Protein AF-A0A958Z300-F1 (afdb_monomer)

pLDDT: mean 86.39, std 7.77, range [51.53, 95.56]

Solvent-accessible surface area (backbone atoms only — not comparable to full-atom values): 6966 Å² total; per-residue (Å²): 138,78,72,58,68,77,41,60,45,98,85,70,47,83,68,52,72,61,77,84,62,61,70,61,58,49,34,43,72,76,62,73,42,83,88,69,92,81,89,86,79,68,58,96,51,82,84,63,81,53,69,39,76,49,96,68,63,40,91,93,75,46,47,61,43,57,46,36,50,75,78,44,76,79,78,80,91,78,54,48,72,85,47,88,53,72,91,62,33,56,78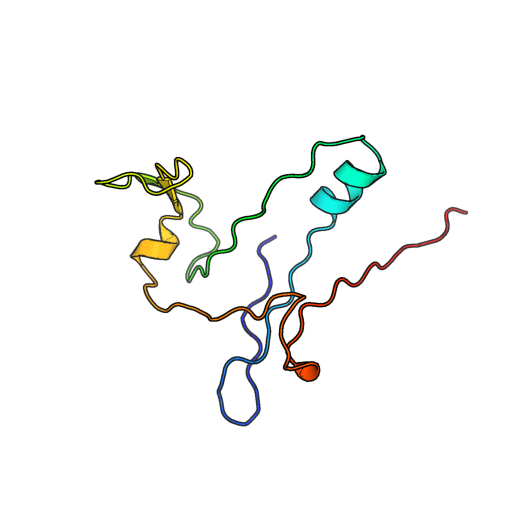,90,84,87,88,84,77,85,84,130

Structure (mmCIF, N/CA/C/O backbone):
data_AF-A0A958Z300-F1
#
_entry.id   AF-A0A958Z300-F1
#
loop_
_atom_site.group_PDB
_atom_site.id
_atom_site.type_symbol
_atom_site.label_atom_id
_atom_site.label_alt_id
_atom_site.label_comp_id
_atom_site.label_asym_id
_atom_site.label_entity_id
_atom_site.label_seq_id
_atom_site.pdbx_PDB_ins_code
_atom_site.Cartn_x
_atom_site.Cartn_y
_atom_site.Cartn_z
_atom_site.occupancy
_atom_site.B_iso_or_equiv
_atom_site.auth_seq_id
_atom_site.auth_comp_id
_atom_site.auth_asym_id
_atom_site.auth_atom_id
_atom_site.pdbx_PDB_model_num
ATOM 1 N N . ASN A 1 1 ? 1.111 -10.779 8.963 1.00 51.53 1 ASN A N 1
ATOM 2 C CA . ASN A 1 1 ? 0.191 -10.846 7.811 1.00 51.53 1 ASN A CA 1
ATOM 3 C C . ASN A 1 1 ? 0.737 -10.003 6.685 1.00 51.53 1 ASN A C 1
ATOM 5 O O . ASN A 1 1 ? 1.051 -8.846 6.920 1.00 51.53 1 ASN A O 1
ATOM 9 N N . HIS A 1 2 ? 0.916 -10.607 5.517 1.00 63.41 2 HIS A N 1
ATOM 10 C CA . HIS A 1 2 ? 1.214 -9.892 4.281 1.00 63.41 2 HIS A CA 1
ATOM 11 C C . HIS A 1 2 ? -0.086 -9.700 3.496 1.00 63.41 2 HIS A C 1
ATOM 13 O O . HIS A 1 2 ? -1.084 -10.374 3.768 1.00 63.41 2 HIS A O 1
ATOM 19 N N . PHE A 1 3 ? -0.094 -8.736 2.582 1.00 73.62 3 PHE A N 1
ATOM 20 C CA . PHE A 1 3 ? -1.240 -8.495 1.715 1.00 73.62 3 PHE A CA 1
ATOM 21 C C . PHE A 1 3 ? -1.420 -9.618 0.684 1.00 73.62 3 PHE A C 1
ATOM 23 O O . PHE A 1 3 ? -0.514 -10.422 0.470 1.00 73.62 3 PHE A O 1
ATOM 30 N N . GLY A 1 4 ? -2.610 -9.695 0.082 1.00 79.88 4 GLY A N 1
ATOM 31 C CA . GLY A 1 4 ? -2.937 -10.726 -0.902 1.00 79.88 4 GLY A CA 1
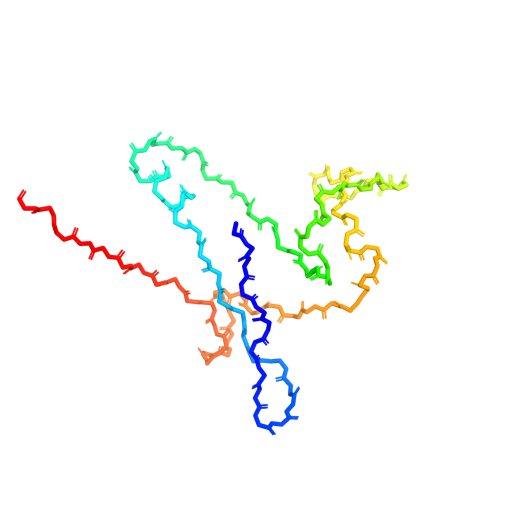ATOM 32 C C . GLY A 1 4 ? -2.118 -10.606 -2.191 1.00 79.88 4 GLY A C 1
ATOM 33 O O . GLY A 1 4 ? -1.619 -9.531 -2.528 1.00 79.88 4 GLY A O 1
ATOM 34 N N . ARG A 1 5 ? -2.004 -11.723 -2.916 1.00 85.31 5 ARG A N 1
ATOM 35 C CA . ARG A 1 5 ? -1.394 -11.774 -4.254 1.00 85.31 5 ARG A CA 1
ATOM 36 C C . ARG A 1 5 ? -2.268 -11.062 -5.300 1.00 85.31 5 ARG A C 1
ATOM 38 O O . ARG A 1 5 ? -3.441 -10.801 -5.046 1.00 85.31 5 ARG A O 1
ATOM 45 N N . LEU A 1 6 ? -1.688 -10.776 -6.467 1.00 87.75 6 LEU A N 1
ATOM 46 C CA . LEU A 1 6 ? -2.422 -10.287 -7.639 1.00 87.75 6 LEU A CA 1
ATOM 47 C C . LEU A 1 6 ? -3.455 -11.331 -8.075 1.00 87.75 6 LEU A C 1
ATOM 49 O O . LEU A 1 6 ? -3.078 -12.474 -8.345 1.00 87.75 6 LEU A O 1
ATOM 53 N N . GLU A 1 7 ? -4.719 -10.933 -8.175 1.00 90.12 7 GLU A N 1
ATOM 54 C CA . GLU A 1 7 ? -5.744 -11.740 -8.836 1.00 90.12 7 GLU A CA 1
ATOM 55 C C . GLU A 1 7 ? -5.645 -11.521 -10.349 1.00 90.12 7 GLU A C 1
ATOM 57 O O . GLU A 1 7 ? -5.429 -10.395 -10.812 1.00 90.12 7 GLU A O 1
ATOM 62 N N . ARG A 1 8 ? -5.743 -12.607 -11.119 1.00 90.69 8 ARG A N 1
ATOM 63 C CA . ARG A 1 8 ? -5.605 -12.591 -12.580 1.00 90.69 8 ARG A CA 1
ATOM 64 C C . ARG A 1 8 ? -6.910 -13.008 -13.240 1.00 90.69 8 ARG A C 1
ATOM 66 O O . ARG A 1 8 ? -7.577 -13.920 -12.754 1.00 90.69 8 ARG A O 1
ATOM 73 N N . GLY A 1 9 ? -7.224 -12.355 -14.354 1.00 88.50 9 GLY A N 1
ATOM 74 C CA . GLY A 1 9 ? -8.383 -12.676 -15.176 1.00 88.50 9 GLY A CA 1
ATOM 75 C C . GLY A 1 9 ? -8.183 -13.946 -16.003 1.00 88.50 9 GLY A C 1
ATOM 76 O O . GLY A 1 9 ? -7.105 -14.545 -16.035 1.00 88.50 9 GLY A O 1
ATOM 77 N N . SER A 1 10 ? -9.231 -14.343 -16.726 1.00 92.06 10 SER A N 1
ATOM 78 C CA . SER A 1 10 ? -9.209 -15.508 -17.625 1.00 92.06 10 SER A CA 1
ATOM 79 C C . SER A 1 10 ? -8.250 -15.355 -18.811 1.00 92.06 10 SER A C 1
ATOM 81 O O . SER A 1 10 ? -7.885 -16.344 -19.434 1.00 92.06 10 SER A O 1
ATOM 83 N N . ASP A 1 11 ? -7.852 -14.124 -19.129 1.00 91.00 11 ASP A N 1
ATOM 84 C CA . ASP A 1 11 ? -6.860 -13.777 -20.150 1.00 91.00 11 ASP A CA 1
ATOM 85 C C . ASP A 1 11 ? -5.410 -13.840 -19.626 1.00 91.00 11 ASP A C 1
ATOM 87 O O . ASP A 1 11 ? -4.469 -13.576 -20.371 1.00 91.00 11 ASP A O 1
ATOM 91 N N . GLY A 1 12 ? -5.216 -14.173 -18.344 1.00 86.81 12 GLY A N 1
ATOM 92 C CA . GLY A 1 12 ? -3.910 -14.222 -17.687 1.00 86.81 12 GLY A CA 1
ATOM 93 C C . GLY A 1 12 ? -3.369 -12.860 -17.238 1.00 86.81 12 GLY A C 1
ATOM 94 O O . GLY A 1 12 ? -2.338 -12.812 -16.554 1.00 86.81 12 GLY A O 1
ATOM 95 N N . ASN A 1 13 ? -4.053 -11.756 -17.550 1.00 86.81 13 ASN A N 1
ATOM 96 C CA . ASN A 1 13 ? -3.636 -10.416 -17.148 1.00 86.81 13 ASN A CA 1
ATOM 97 C C . ASN A 1 13 ? -3.978 -10.132 -15.681 1.00 86.81 13 ASN A C 1
ATOM 99 O O . ASN A 1 13 ? -4.888 -10.720 -15.098 1.00 86.81 13 ASN A O 1
ATOM 103 N N . GLY A 1 14 ? -3.224 -9.215 -15.069 1.00 86.94 14 GLY A N 1
ATOM 104 C CA . GLY A 1 14 ? -3.509 -8.736 -13.718 1.00 86.94 14 GLY A CA 1
ATOM 105 C C . GLY A 1 14 ? -4.818 -7.951 -13.664 1.00 86.94 14 GLY A C 1
ATOM 106 O O . GLY A 1 14 ? -4.995 -7.001 -14.427 1.00 86.94 14 GLY A O 1
ATOM 107 N N . GLU A 1 15 ? -5.713 -8.327 -12.753 1.00 88.94 15 GLU A N 1
ATOM 108 C CA . GLU A 1 15 ? -7.024 -7.697 -12.605 1.00 88.94 15 GLU A CA 1
ATOM 109 C C . GLU A 1 15 ? -7.036 -6.703 -11.436 1.00 88.94 15 GLU A C 1
ATOM 111 O O . GLU A 1 15 ? -7.223 -5.503 -11.646 1.00 88.94 15 GLU A O 1
ATOM 116 N N . TYR A 1 16 ? -6.784 -7.170 -10.207 1.00 89.38 16 TYR A N 1
ATOM 117 C CA . TYR A 1 16 ? -6.717 -6.308 -9.023 1.00 89.38 16 TYR A CA 1
ATOM 118 C C . TYR A 1 16 ? -5.922 -6.925 -7.862 1.00 89.38 16 TYR A C 1
ATOM 120 O O . T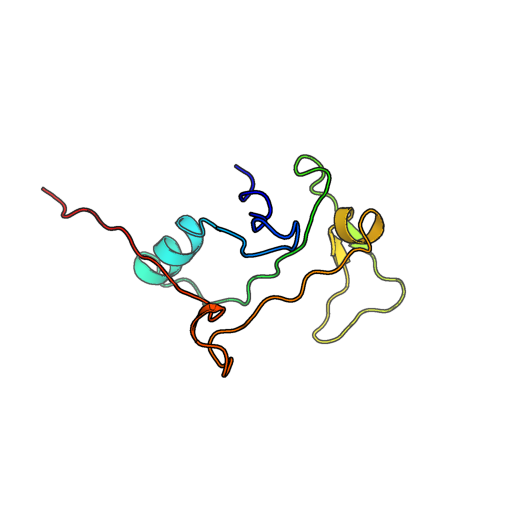YR A 1 16 ? -5.711 -8.134 -7.774 1.00 89.38 16 TYR A O 1
ATOM 128 N N . TYR A 1 17 ? -5.528 -6.066 -6.917 1.00 88.75 17 TYR A N 1
ATOM 129 C CA . TYR A 1 17 ? -5.047 -6.457 -5.591 1.00 88.75 17 TYR A CA 1
ATOM 130 C C . TYR A 1 17 ? -6.118 -6.179 -4.536 1.00 88.75 17 TYR A C 1
ATOM 132 O O . TYR A 1 17 ? -6.817 -5.166 -4.600 1.00 88.75 17 TYR A O 1
ATOM 140 N N . LYS A 1 18 ? -6.202 -7.036 -3.512 1.00 89.62 18 LYS A N 1
ATOM 141 C CA . LYS A 1 18 ? -7.027 -6.796 -2.320 1.00 89.62 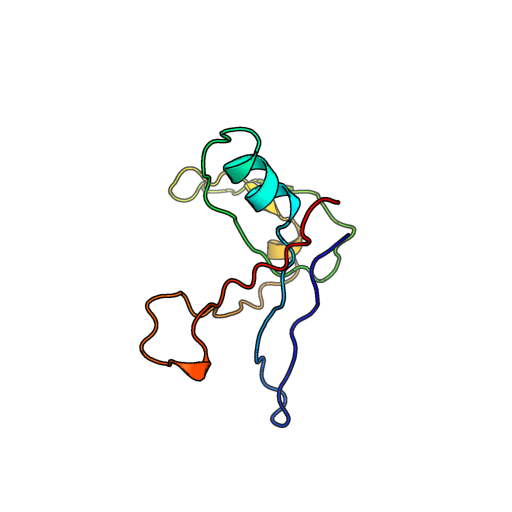18 LYS A CA 1
ATOM 142 C C . LYS A 1 18 ? -6.144 -6.631 -1.084 1.00 89.62 18 LYS A C 1
ATOM 144 O O . LYS A 1 18 ? -5.474 -7.569 -0.651 1.00 89.62 18 LYS A O 1
ATOM 149 N N . LEU A 1 19 ? -6.172 -5.435 -0.497 1.00 88.69 19 LEU A N 1
ATOM 150 C CA . LEU A 1 19 ? -5.354 -5.050 0.658 1.00 88.69 19 LEU A CA 1
ATOM 151 C C . LEU A 1 19 ? -6.243 -4.814 1.892 1.00 88.69 19 LEU A C 1
ATOM 153 O O . LEU A 1 19 ? -7.342 -4.277 1.774 1.00 88.69 19 LEU A O 1
ATOM 157 N N . LYS A 1 20 ? -5.776 -5.201 3.087 1.00 90.88 20 LYS A N 1
ATOM 158 C CA . LYS A 1 20 ? -6.478 -4.983 4.369 1.00 90.88 20 LYS A CA 1
ATOM 159 C C . LYS A 1 20 ? -5.724 -3.981 5.245 1.00 90.88 20 LYS A C 1
ATOM 161 O O . LYS A 1 20 ? -4.775 -4.355 5.924 1.00 90.88 20 LYS A O 1
ATOM 166 N N . ILE A 1 21 ? -6.164 -2.725 5.264 1.00 91.50 21 ILE A N 1
ATOM 167 C CA . ILE A 1 21 ? -5.525 -1.624 6.014 1.00 91.50 21 ILE A CA 1
ATOM 168 C C . ILE A 1 21 ? -6.245 -1.289 7.334 1.00 91.50 21 ILE A C 1
ATOM 170 O O . ILE A 1 21 ? -6.294 -0.136 7.755 1.00 91.50 21 ILE A O 1
ATOM 174 N N . THR A 1 22 ? -6.813 -2.301 7.999 1.00 92.38 22 THR A N 1
ATOM 175 C CA . THR A 1 22 ? -7.680 -2.143 9.182 1.00 92.38 22 THR A CA 1
ATOM 176 C C . THR A 1 22 ? -7.058 -1.281 10.277 1.00 92.38 22 THR A C 1
ATOM 178 O O . THR A 1 22 ? -7.699 -0.344 10.738 1.00 92.38 22 THR A O 1
ATOM 181 N N . SER A 1 23 ? -5.808 -1.549 10.670 1.00 92.50 23 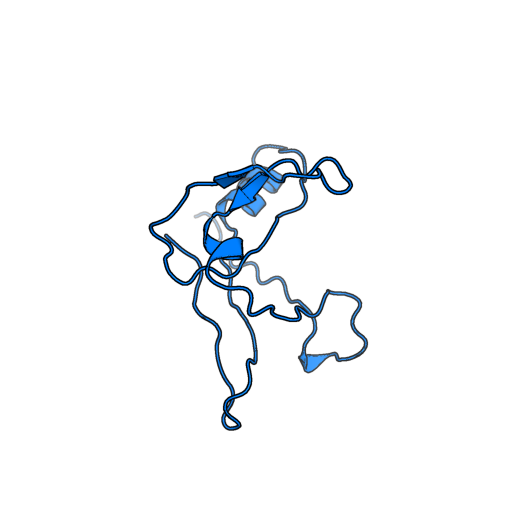SER A N 1
ATOM 182 C CA . SER A 1 23 ? -5.154 -0.795 11.749 1.00 92.50 23 SER A CA 1
ATOM 183 C C . SER A 1 23 ? -4.947 0.675 11.397 1.00 92.50 23 SER A C 1
ATOM 185 O O . SER A 1 23 ? -5.100 1.528 12.263 1.00 92.50 23 SER A O 1
ATOM 187 N N . HIS A 1 24 ? -4.633 0.979 10.135 1.00 93.19 24 HIS A N 1
ATOM 188 C CA . HIS A 1 24 ? -4.462 2.356 9.678 1.00 93.19 24 HIS A CA 1
ATOM 189 C C . HIS A 1 24 ? -5.790 3.116 9.777 1.00 93.19 24 HIS A C 1
ATOM 191 O O . HIS A 1 24 ? -5.866 4.103 10.500 1.00 93.19 24 HIS A O 1
ATOM 197 N N . ILE A 1 25 ? -6.861 2.588 9.171 1.00 93.62 25 ILE A N 1
ATOM 198 C CA . ILE A 1 25 ? -8.198 3.205 9.222 1.00 93.62 25 ILE A CA 1
ATOM 199 C C . ILE A 1 25 ? -8.718 3.314 10.662 1.00 93.62 25 ILE A C 1
ATOM 201 O O . ILE A 1 25 ? -9.241 4.351 11.054 1.00 93.62 25 ILE A O 1
ATOM 205 N N . SER A 1 26 ? -8.525 2.280 11.485 1.00 94.06 26 SER A N 1
ATOM 206 C CA . SER A 1 26 ? -8.933 2.308 12.892 1.00 94.06 26 SER A CA 1
ATOM 207 C C . SER A 1 26 ? -8.182 3.365 13.700 1.00 94.06 26 SER A C 1
ATOM 209 O O . SER A 1 26 ? -8.772 3.965 14.589 1.00 94.06 26 SER A O 1
ATOM 211 N N . ASN A 1 27 ? -6.890 3.579 13.447 1.00 95.00 27 ASN A N 1
ATOM 212 C CA . ASN A 1 27 ? -6.123 4.607 14.149 1.00 95.00 27 ASN A CA 1
ATOM 213 C C . ASN A 1 27 ? -6.541 6.019 13.705 1.00 95.00 27 ASN A C 1
ATOM 215 O O . ASN A 1 27 ? -6.649 6.900 14.552 1.00 95.00 27 ASN A O 1
ATOM 219 N N . LEU A 1 28 ? -6.841 6.219 12.414 1.00 94.62 28 LEU A N 1
ATOM 220 C CA . LEU A 1 28 ? -7.388 7.489 11.920 1.00 94.62 28 LEU A CA 1
ATOM 221 C C . LEU A 1 28 ? -8.717 7.834 12.607 1.00 94.62 28 LEU A C 1
ATOM 223 O O . LEU A 1 28 ? -8.902 8.960 13.042 1.00 94.62 28 LEU A O 1
ATOM 227 N N . ILE A 1 29 ? -9.621 6.859 12.738 1.00 92.56 29 ILE A N 1
ATOM 228 C CA . ILE A 1 29 ? -10.957 7.086 13.309 1.00 92.56 29 ILE A CA 1
ATOM 229 C C . ILE A 1 29 ? -10.919 7.178 14.841 1.00 92.56 29 ILE A C 1
ATOM 231 O O . ILE A 1 29 ? -11.529 8.069 15.418 1.00 92.56 29 ILE A O 1
ATOM 235 N N . ASN A 1 30 ? -10.229 6.250 15.513 1.00 94.44 30 ASN A N 1
ATOM 236 C CA . ASN A 1 30 ? -10.353 6.065 16.965 1.00 94.44 30 ASN A CA 1
ATOM 237 C C . ASN A 1 30 ? -9.223 6.704 17.782 1.00 94.44 30 ASN A C 1
ATOM 239 O O . ASN A 1 30 ? -9.295 6.708 19.009 1.00 94.44 30 ASN A O 1
ATOM 243 N N . LYS A 1 31 ? -8.142 7.165 17.142 1.00 95.56 31 LYS A N 1
ATOM 244 C CA . LYS A 1 31 ? -6.956 7.702 17.833 1.00 95.56 31 LYS A CA 1
ATOM 245 C C . LYS A 1 31 ? -6.492 9.052 17.294 1.00 95.56 31 LYS A C 1
ATOM 247 O O . LYS A 1 31 ? -5.370 9.439 17.601 1.00 95.56 31 LYS A O 1
ATOM 252 N N . ASP A 1 32 ? -7.304 9.702 16.458 1.00 93.19 32 ASP A N 1
ATOM 253 C CA . ASP A 1 32 ? -6.987 10.995 15.833 1.00 93.19 32 ASP A CA 1
ATOM 254 C C . ASP A 1 32 ? -5.580 11.023 15.203 1.00 93.19 32 ASP A C 1
ATOM 256 O O . ASP A 1 32 ? -4.791 11.955 15.347 1.00 93.19 32 ASP A O 1
ATOM 260 N N . SER A 1 33 ? -5.198 9.907 14.573 1.00 95.38 33 SER A N 1
ATOM 261 C CA . SER A 1 33 ? -3.872 9.786 13.968 1.00 95.38 33 SER A CA 1
ATOM 262 C C . SER A 1 33 ? -3.774 10.639 12.706 1.00 95.38 33 SER A C 1
ATOM 264 O O . SER A 1 33 ? -4.716 10.713 11.919 1.00 95.38 33 SER A O 1
ATOM 266 N N . THR A 1 34 ? -2.601 11.223 12.459 1.00 94.38 34 THR A N 1
ATOM 267 C CA . THR A 1 34 ? -2.331 11.962 11.222 1.00 94.38 34 THR A CA 1
ATOM 268 C C . THR A 1 34 ? -2.441 11.045 10.004 1.00 94.38 34 THR A C 1
ATOM 270 O O . THR A 1 34 ? -1.855 9.959 9.968 1.00 94.38 34 THR A O 1
ATOM 273 N N . ASN A 1 35 ? -3.170 11.496 8.981 1.00 92.19 35 ASN A N 1
ATOM 274 C CA . ASN A 1 35 ? -3.222 10.802 7.702 1.00 92.19 35 ASN A CA 1
ATOM 275 C C . ASN A 1 35 ? -1.886 10.943 6.969 1.00 92.19 35 ASN A C 1
ATOM 277 O O . ASN A 1 35 ? -1.391 12.052 6.777 1.00 92.19 35 ASN A O 1
ATOM 281 N N . VAL A 1 36 ? -1.325 9.815 6.541 1.00 89.69 36 VAL A N 1
ATOM 282 C CA . VAL A 1 36 ? -0.046 9.759 5.831 1.00 89.69 36 VAL A CA 1
ATOM 283 C C . VAL A 1 36 ? -0.197 8.956 4.539 1.00 89.69 36 VAL A C 1
ATOM 285 O O . VAL A 1 36 ? -0.943 7.971 4.522 1.00 89.69 36 VAL A O 1
ATOM 288 N N . PRO A 1 37 ? 0.509 9.328 3.456 1.00 84.75 37 PRO A N 1
ATOM 289 C CA . PRO A 1 37 ? 0.538 8.527 2.240 1.00 84.75 37 PRO A CA 1
ATOM 290 C C . PRO A 1 37 ? 1.058 7.112 2.517 1.00 84.75 37 PRO A C 1
ATOM 292 O O . PRO A 1 37 ? 2.061 6.927 3.205 1.00 84.75 37 PRO A O 1
ATOM 295 N N . LEU A 1 38 ? 0.391 6.103 1.955 1.00 85.25 38 LEU A N 1
ATOM 296 C CA . LEU A 1 38 ? 0.835 4.713 2.037 1.00 85.25 38 LEU A CA 1
ATOM 297 C C . LEU A 1 38 ? 1.569 4.321 0.753 1.00 85.25 38 LEU A C 1
ATOM 299 O O . LEU A 1 38 ? 0.988 4.344 -0.331 1.00 85.25 38 LEU A O 1
ATOM 303 N N . GLY A 1 39 ? 2.832 3.915 0.886 1.00 81.50 39 GLY A N 1
ATOM 304 C CA . GLY A 1 39 ? 3.598 3.308 -0.202 1.00 81.50 39 GLY A CA 1
ATOM 305 C C . GLY A 1 39 ? 3.238 1.833 -0.381 1.00 81.50 39 GLY A C 1
ATOM 306 O O . GLY A 1 39 ? 3.174 1.081 0.593 1.00 81.50 39 GLY A O 1
ATOM 307 N N . ILE A 1 40 ? 3.013 1.404 -1.625 1.00 82.62 40 ILE A N 1
ATOM 308 C CA . ILE A 1 40 ? 2.711 0.009 -1.971 1.00 82.62 40 ILE A CA 1
ATOM 309 C C . ILE A 1 40 ? 3.788 -0.491 -2.930 1.00 82.62 40 ILE A C 1
ATOM 311 O O . ILE A 1 40 ? 4.066 0.153 -3.938 1.00 82.62 40 ILE A O 1
ATOM 315 N N . VAL A 1 41 ? 4.366 -1.654 -2.628 1.00 81.81 41 VAL A N 1
ATOM 316 C CA . VAL A 1 41 ? 5.356 -2.321 -3.481 1.00 81.81 41 VAL A CA 1
ATOM 317 C C . VAL A 1 41 ? 4.979 -3.780 -3.696 1.00 81.81 41 VAL A C 1
ATOM 319 O O . VAL A 1 41 ? 4.402 -4.424 -2.816 1.00 81.81 41 VAL A O 1
ATOM 322 N N . VAL A 1 42 ? 5.334 -4.315 -4.862 1.00 81.56 42 VAL A N 1
ATOM 323 C CA . VAL A 1 42 ? 5.248 -5.751 -5.129 1.00 81.56 42 VAL A CA 1
ATOM 324 C C . VAL A 1 42 ? 6.482 -6.424 -4.530 1.00 81.56 42 VAL A C 1
ATOM 326 O O . VAL A 1 42 ? 7.602 -5.932 -4.656 1.00 81.56 42 VAL A O 1
ATOM 329 N N . SER A 1 43 ? 6.278 -7.550 -3.849 1.00 81.81 43 SER A N 1
ATOM 330 C CA . SER A 1 43 ? 7.368 -8.346 -3.293 1.00 81.81 43 SER A CA 1
ATOM 331 C C . SER A 1 43 ? 7.187 -9.815 -3.629 1.00 81.81 43 SER A C 1
ATOM 333 O O . SER A 1 43 ? 6.133 -10.391 -3.365 1.00 81.81 43 SER A O 1
ATOM 335 N N . GLN A 1 44 ? 8.242 -10.427 -4.169 1.00 80.12 44 GLN A N 1
ATOM 336 C CA . GLN A 1 44 ? 8.307 -11.873 -4.388 1.00 80.12 44 GLN A CA 1
ATOM 337 C C . GLN A 1 44 ? 8.514 -12.647 -3.075 1.00 80.12 44 GLN A C 1
ATOM 339 O O . GLN A 1 44 ? 8.155 -13.817 -2.982 1.00 80.12 44 GLN A O 1
ATOM 344 N N . ASN A 1 45 ? 9.067 -11.998 -2.043 1.00 82.12 45 ASN A N 1
ATOM 345 C CA . ASN A 1 45 ? 9.277 -12.601 -0.731 1.00 82.12 45 ASN A CA 1
ATOM 346 C C . ASN A 1 45 ? 8.879 -11.633 0.388 1.00 82.12 45 ASN A C 1
ATOM 348 O O . ASN A 1 45 ? 9.641 -10.761 0.804 1.00 82.12 45 ASN A O 1
ATOM 352 N N . VAL A 1 46 ? 7.685 -11.849 0.928 1.00 79.50 46 VAL A N 1
ATOM 353 C CA . VAL A 1 46 ? 7.090 -11.049 2.009 1.00 79.50 46 VAL A CA 1
ATOM 354 C C . VAL A 1 46 ? 7.791 -11.195 3.366 1.00 79.50 46 VAL A C 1
ATOM 356 O O . VAL A 1 46 ? 7.521 -10.417 4.285 1.00 79.50 46 VAL A O 1
ATOM 359 N N . ALA A 1 47 ? 8.674 -12.187 3.522 1.00 84.38 47 ALA A N 1
ATOM 360 C CA . ALA A 1 47 ? 9.521 -12.311 4.705 1.00 84.38 47 ALA A CA 1
ATOM 361 C C . ALA A 1 47 ? 10.698 -11.324 4.666 1.00 84.38 47 ALA A C 1
ATOM 363 O O . ALA A 1 47 ? 11.209 -10.948 5.720 1.00 84.38 47 ALA A O 1
ATOM 364 N N . ASN A 1 48 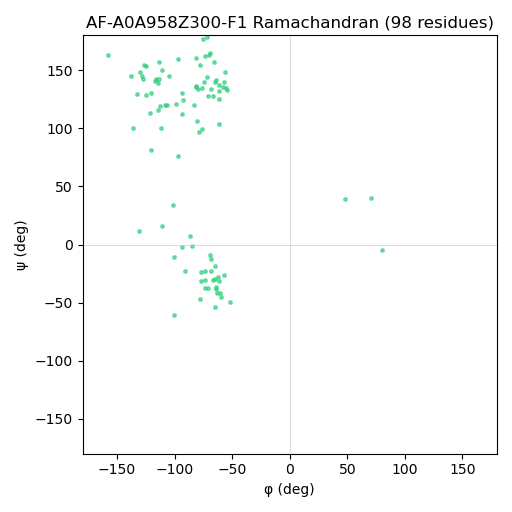? 11.099 -10.858 3.477 1.00 84.25 48 ASN A N 1
ATOM 365 C CA . ASN A 1 48 ? 12.142 -9.852 3.345 1.00 84.25 48 ASN A CA 1
ATOM 366 C C . ASN A 1 48 ? 11.568 -8.454 3.612 1.00 84.25 48 ASN A C 1
ATOM 368 O O . ASN A 1 48 ? 10.847 -7.892 2.789 1.00 84.25 48 ASN A O 1
ATOM 372 N N . ARG A 1 49 ? 11.897 -7.904 4.782 1.00 83.88 49 ARG A N 1
ATOM 373 C CA . ARG A 1 49 ? 11.446 -6.582 5.253 1.00 83.88 49 ARG A CA 1
ATOM 374 C C . ARG A 1 49 ? 12.576 -5.557 5.321 1.00 83.88 49 ARG A C 1
ATOM 376 O O . ARG A 1 49 ? 12.451 -4.555 6.016 1.00 83.88 49 ARG A O 1
ATOM 383 N N . THR A 1 50 ? 13.696 -5.841 4.665 1.00 90.62 50 THR A N 1
ATOM 384 C CA . THR A 1 50 ? 14.843 -4.931 4.637 1.00 90.62 50 THR A CA 1
ATOM 385 C C . THR A 1 50 ? 14.641 -3.837 3.592 1.00 90.62 50 THR A C 1
ATOM 387 O O . THR A 1 50 ? 13.837 -3.981 2.664 1.00 90.62 50 THR A O 1
ATOM 390 N N . THR A 1 51 ? 15.386 -2.750 3.742 1.00 91.69 51 THR A N 1
ATOM 391 C CA . THR A 1 51 ? 15.440 -1.636 2.797 1.00 91.69 51 THR A CA 1
ATOM 392 C C . THR A 1 51 ? 16.821 -1.548 2.149 1.00 91.69 51 THR A C 1
ATOM 394 O O . THR A 1 51 ? 17.809 -2.043 2.691 1.00 91.69 51 THR A O 1
ATOM 397 N N . GLN A 1 52 ? 16.885 -0.921 0.977 1.00 91.19 52 GLN A N 1
ATOM 398 C CA . GLN A 1 52 ? 18.114 -0.551 0.281 1.00 91.19 52 GLN A CA 1
ATOM 399 C C . GLN A 1 52 ? 18.183 0.966 0.165 1.00 91.19 52 GLN A C 1
ATOM 401 O O . GLN A 1 52 ? 17.169 1.613 -0.102 1.00 91.19 52 GLN A O 1
ATOM 406 N N . LYS A 1 53 ? 19.382 1.523 0.343 1.00 93.06 53 LYS A N 1
ATOM 407 C CA . LYS A 1 53 ? 19.635 2.951 0.149 1.00 93.06 53 LYS A CA 1
ATOM 408 C C . LYS A 1 53 ? 19.714 3.262 -1.343 1.00 93.06 53 LYS A C 1
ATOM 410 O O . LYS A 1 53 ? 20.381 2.547 -2.090 1.00 93.06 53 LYS A O 1
ATOM 415 N N . LEU A 1 54 ? 19.051 4.330 -1.768 1.00 90.56 54 LEU A N 1
ATOM 416 C CA . LEU A 1 54 ? 19.195 4.840 -3.123 1.00 90.56 54 LEU A CA 1
ATOM 417 C C . LEU A 1 54 ? 20.540 5.559 -3.270 1.00 90.56 54 LEU A C 1
ATOM 419 O O . LEU A 1 54 ? 20.966 6.291 -2.378 1.00 90.56 54 LEU A O 1
ATOM 423 N N . LEU A 1 55 ? 21.199 5.359 -4.415 1.00 91.38 55 LEU A N 1
ATOM 424 C CA . LEU A 1 55 ? 22.398 6.124 -4.777 1.00 91.38 55 LEU A CA 1
ATOM 425 C C . LEU A 1 55 ? 22.065 7.615 -4.923 1.00 91.38 55 LEU A C 1
ATOM 427 O O . LEU A 1 55 ? 22.806 8.457 -4.429 1.00 91.38 55 LEU A O 1
ATOM 431 N N . ASN A 1 56 ? 20.921 7.905 -5.549 1.00 92.56 56 ASN A N 1
ATOM 432 C CA . ASN A 1 56 ? 20.367 9.243 -5.710 1.00 92.56 56 ASN A CA 1
ATOM 433 C C . ASN A 1 56 ? 18.965 9.263 -5.075 1.00 92.56 56 ASN A C 1
ATOM 435 O O . ASN A 1 56 ? 18.088 8.553 -5.581 1.00 92.56 56 ASN A O 1
ATOM 439 N N . PRO A 1 57 ? 18.744 10.012 -3.979 1.00 91.12 57 PRO A N 1
ATOM 440 C CA . PRO A 1 57 ? 17.415 10.195 -3.399 1.00 91.12 57 PRO A CA 1
ATOM 441 C C . PRO A 1 57 ? 16.417 10.752 -4.421 1.00 91.12 57 PRO A C 1
ATOM 443 O O . PRO A 1 57 ? 16.793 11.494 -5.330 1.00 91.12 57 PRO A O 1
ATOM 446 N N . MET A 1 58 ? 15.148 10.374 -4.280 1.00 87.00 58 MET A N 1
ATOM 447 C CA . MET A 1 58 ? 14.062 10.829 -5.154 1.00 87.00 58 MET A CA 1
ATOM 448 C C . MET A 1 58 ? 13.116 11.756 -4.394 1.00 87.00 58 MET A C 1
ATOM 450 O O . MET A 1 58 ? 12.911 11.570 -3.200 1.00 87.00 58 MET A O 1
ATOM 454 N N . GLU A 1 59 ? 12.475 12.697 -5.084 1.00 84.50 59 GLU A N 1
ATOM 455 C CA . GLU A 1 59 ? 11.367 13.472 -4.513 1.00 84.50 59 GLU A CA 1
ATOM 456 C C . GLU A 1 59 ? 10.241 12.536 -4.017 1.00 84.50 59 GLU A C 1
ATOM 458 O O . GLU A 1 59 ? 9.909 11.573 -4.721 1.00 84.50 59 GLU A O 1
ATOM 463 N N . PRO A 1 60 ? 9.595 12.796 -2.864 1.00 81.38 60 PRO A N 1
ATOM 464 C CA . PRO A 1 60 ? 9.843 13.867 -1.891 1.00 81.38 60 PRO A CA 1
ATOM 465 C C . PRO A 1 60 ? 10.708 13.372 -0.707 1.00 81.38 60 PRO A C 1
ATOM 467 O O . PRO A 1 60 ? 10.175 13.107 0.365 1.00 81.38 60 PRO A O 1
ATOM 470 N N . ASP A 1 61 ? 12.019 13.200 -0.890 1.00 84.56 61 ASP A N 1
ATOM 471 C CA . ASP A 1 61 ? 12.968 12.614 0.086 1.00 84.56 61 ASP A CA 1
ATOM 472 C C . ASP A 1 61 ? 12.834 11.100 0.339 1.00 84.56 61 ASP A C 1
ATOM 474 O O . ASP A 1 61 ? 13.000 10.577 1.445 1.00 84.56 61 ASP A O 1
ATOM 478 N N . ILE A 1 62 ? 12.593 10.337 -0.723 1.00 86.12 62 ILE A N 1
ATOM 479 C CA . ILE A 1 62 ? 12.739 8.883 -0.691 1.00 86.12 62 ILE A CA 1
ATOM 480 C C . ILE A 1 62 ? 14.237 8.555 -0.740 1.00 86.12 62 ILE A C 1
ATOM 482 O O . ILE A 1 62 ? 14.847 8.546 -1.806 1.00 86.12 62 ILE A O 1
ATOM 486 N N . GLU A 1 63 ? 14.839 8.268 0.414 1.00 91.94 63 GLU A N 1
ATOM 487 C CA . GLU A 1 63 ? 16.245 7.835 0.516 1.00 91.94 63 GLU A CA 1
ATOM 488 C C . GLU A 1 63 ? 16.420 6.313 0.452 1.00 91.94 63 GLU A C 1
ATOM 490 O O . GLU A 1 63 ? 17.507 5.803 0.162 1.00 91.94 63 GLU A O 1
ATOM 495 N N . GLN A 1 64 ? 15.362 5.571 0.779 1.00 90.94 64 GLN A N 1
ATOM 496 C CA . GLN A 1 64 ? 15.388 4.120 0.887 1.00 90.94 64 GLN A CA 1
ATOM 497 C C . GLN A 1 64 ? 14.139 3.500 0.276 1.00 90.94 64 GLN A C 1
ATOM 499 O O . GLN A 1 64 ? 13.034 4.027 0.399 1.00 90.94 64 GLN A O 1
ATOM 504 N N . ILE A 1 65 ? 14.316 2.331 -0.329 1.00 87.94 65 ILE A N 1
ATOM 505 C CA . ILE A 1 65 ? 13.233 1.530 -0.897 1.00 87.94 65 ILE A CA 1
ATOM 506 C C . ILE A 1 65 ? 13.245 0.123 -0.302 1.00 87.94 65 ILE A C 1
ATOM 508 O O . ILE A 1 65 ? 14.304 -0.365 0.094 1.00 87.94 65 ILE A O 1
ATOM 512 N N . PRO A 1 66 ? 12.104 -0.578 -0.246 1.00 88.38 66 PRO A N 1
ATOM 513 C CA . PRO A 1 66 ? 12.091 -1.992 0.109 1.00 88.38 66 PRO A CA 1
ATOM 514 C C . PRO A 1 66 ? 13.016 -2.810 -0.805 1.00 88.38 66 PRO A C 1
ATOM 516 O O . PRO A 1 66 ? 12.967 -2.668 -2.028 1.00 88.38 66 PRO A O 1
ATOM 519 N N . SER A 1 67 ? 13.825 -3.711 -0.235 1.00 88.62 67 SER A N 1
ATOM 520 C CA . SER A 1 67 ? 14.775 -4.546 -0.995 1.00 88.62 67 SER A CA 1
ATOM 521 C C . SER A 1 67 ? 14.104 -5.383 -2.087 1.00 88.62 67 SER A C 1
ATOM 523 O O . SER A 1 67 ? 14.721 -5.714 -3.097 1.00 88.62 67 SER A O 1
ATOM 525 N N . SER A 1 68 ? 12.823 -5.712 -1.910 1.00 83.62 68 SER A N 1
ATOM 526 C CA . SER A 1 68 ? 12.032 -6.455 -2.890 1.00 83.62 68 SER A CA 1
ATOM 527 C C . SER A 1 68 ? 11.862 -5.725 -4.223 1.00 83.62 68 SER A C 1
ATOM 529 O O . SER A 1 68 ? 11.744 -6.387 -5.251 1.00 83.62 68 SER A O 1
ATOM 531 N N . THR A 1 69 ? 11.890 -4.390 -4.219 1.00 80.19 69 THR A N 1
ATOM 532 C CA . THR A 1 69 ? 11.769 -3.562 -5.427 1.00 80.19 69 THR A CA 1
ATOM 533 C C . THR A 1 69 ? 12.974 -3.732 -6.355 1.00 80.19 69 THR A C 1
ATOM 535 O O . THR A 1 69 ? 12.824 -3.655 -7.568 1.00 80.19 69 THR A O 1
ATOM 538 N N . VAL A 1 70 ? 14.161 -4.021 -5.808 1.00 80.12 70 VAL A N 1
ATOM 539 C CA . VAL A 1 70 ? 15.372 -4.285 -6.607 1.00 80.12 70 VAL A CA 1
ATOM 540 C C . VAL A 1 70 ? 15.303 -5.662 -7.274 1.00 80.12 70 VAL A C 1
ATOM 542 O O . VAL A 1 70 ? 15.739 -5.835 -8.406 1.00 80.12 70 VAL A O 1
ATOM 545 N N . ILE A 1 71 ? 14.737 -6.646 -6.572 1.00 77.69 71 ILE A N 1
ATOM 546 C CA . ILE A 1 71 ? 14.659 -8.042 -7.030 1.00 77.69 71 ILE A CA 1
ATOM 547 C C . ILE A 1 71 ? 13.554 -8.225 -8.081 1.00 77.69 71 ILE A C 1
ATOM 549 O O . ILE A 1 71 ? 13.667 -9.072 -8.962 1.00 77.69 71 ILE A O 1
ATOM 553 N N . SER A 1 72 ? 12.474 -7.446 -7.986 1.00 72.12 72 SER A N 1
ATOM 554 C CA . SER A 1 72 ? 11.303 -7.544 -8.857 1.00 72.12 72 SER A CA 1
ATOM 555 C C . SER A 1 72 ? 11.072 -6.230 -9.606 1.00 72.12 72 SER A C 1
ATOM 557 O O . SER A 1 72 ? 10.209 -5.454 -9.197 1.00 72.12 72 SER A O 1
ATOM 559 N N . PRO A 1 73 ? 11.797 -5.974 -10.710 1.00 66.88 73 PRO A N 1
ATOM 560 C CA . PRO A 1 73 ? 11.608 -4.758 -11.501 1.00 66.88 73 PRO A CA 1
ATOM 561 C C . PRO A 1 73 ? 10.263 -4.732 -12.247 1.00 66.88 73 PRO A C 1
ATOM 563 O O . PRO A 1 73 ? 9.901 -3.705 -12.817 1.00 66.88 73 PRO A O 1
ATOM 566 N N . GLU A 1 74 ? 9.517 -5.844 -12.258 1.00 70.56 74 GLU A N 1
ATOM 567 C CA . GLU A 1 74 ? 8.163 -5.900 -12.808 1.00 70.56 74 GLU A CA 1
ATOM 568 C C . GLU A 1 74 ? 7.234 -4.949 -12.043 1.00 70.56 74 GLU A C 1
ATOM 570 O O . GLU A 1 74 ? 6.803 -5.208 -10.916 1.00 70.56 74 GLU A O 1
ATOM 575 N N . GLY A 1 75 ? 6.944 -3.816 -12.679 1.00 67.50 75 GLY A N 1
ATOM 576 C CA . GLY A 1 75 ? 5.988 -2.839 -12.189 1.00 67.50 75 GLY A CA 1
ATOM 577 C C . GLY A 1 75 ? 4.546 -3.317 -12.344 1.00 67.50 75 GLY A C 1
ATOM 578 O O . GLY A 1 75 ? 4.219 -4.205 -13.129 1.00 67.50 75 GLY A O 1
ATOM 579 N N . THR A 1 76 ? 3.649 -2.673 -11.609 1.00 78.50 76 THR A N 1
ATOM 580 C CA . THR A 1 76 ? 2.207 -2.830 -11.781 1.00 78.50 76 THR A CA 1
ATOM 581 C C . THR A 1 76 ? 1.591 -1.449 -11.937 1.00 78.50 76 THR A C 1
ATOM 583 O O . THR A 1 76 ? 2.008 -0.500 -11.274 1.00 78.50 76 THR A O 1
ATOM 586 N N . ILE A 1 77 ? 0.588 -1.330 -12.804 1.00 80.38 77 ILE A N 1
ATOM 587 C CA . ILE A 1 77 ? -0.179 -0.094 -12.952 1.00 80.38 77 ILE A CA 1
ATOM 588 C C . ILE A 1 77 ? -1.406 -0.204 -12.052 1.00 80.38 77 ILE A C 1
ATOM 59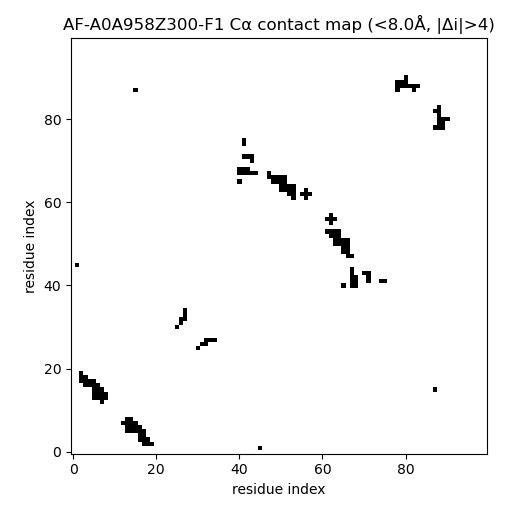0 O O . ILE A 1 77 ? -2.299 -1.013 -12.302 1.00 80.38 77 ILE A O 1
ATOM 594 N N . LEU A 1 78 ? -1.452 0.617 -11.004 1.00 85.44 78 LEU A N 1
ATOM 595 C CA . LEU A 1 78 ? -2.627 0.738 -10.147 1.00 85.44 78 LEU A CA 1
ATOM 596 C C . LEU A 1 78 ? -3.509 1.887 -10.631 1.00 85.44 78 LEU A C 1
ATOM 598 O O . LEU A 1 78 ? -3.052 3.011 -10.830 1.00 85.44 78 LEU A O 1
ATOM 602 N N . TYR A 1 79 ? -4.798 1.605 -10.787 1.00 88.94 79 TYR A N 1
ATOM 603 C CA . TYR A 1 79 ? -5.789 2.615 -11.127 1.00 88.94 79 TYR A CA 1
ATOM 604 C C . TYR A 1 79 ? -6.237 3.353 -9.862 1.00 88.94 79 TYR A C 1
ATOM 606 O O . TYR A 1 79 ? -6.773 2.757 -8.928 1.00 88.94 79 TYR A O 1
ATOM 614 N N . GLY A 1 80 ? -6.022 4.669 -9.840 1.00 87.12 80 GLY A N 1
ATOM 615 C CA . GLY A 1 80 ? -6.460 5.535 -8.745 1.00 87.12 80 GLY A CA 1
ATOM 616 C C . GLY A 1 80 ? -7.977 5.755 -8.704 1.00 87.12 80 GLY A C 1
ATOM 617 O O . GLY A 1 80 ? -8.732 5.300 -9.565 1.00 87.12 80 GLY A O 1
ATOM 618 N N . ASN A 1 81 ? -8.436 6.516 -7.711 1.00 88.50 81 ASN A N 1
ATOM 619 C CA . ASN A 1 81 ? -9.846 6.891 -7.554 1.00 88.50 81 ASN A CA 1
ATOM 620 C C . ASN A 1 81 ? -10.369 7.786 -8.699 1.00 88.50 81 ASN A C 1
ATOM 622 O O . ASN A 1 81 ? -11.547 7.707 -9.039 1.00 88.50 81 ASN A O 1
ATOM 626 N N . ALA A 1 82 ? -9.508 8.600 -9.315 1.00 91.38 82 ALA A N 1
ATOM 627 C CA . ALA A 1 82 ? -9.875 9.542 -10.377 1.00 91.38 82 ALA A CA 1
ATOM 628 C C . ALA A 1 82 ? -9.874 8.942 -11.801 1.00 91.38 82 ALA A C 1
ATOM 630 O O . ALA A 1 82 ? -10.024 9.669 -12.779 1.00 91.38 82 ALA A O 1
ATOM 631 N N . THR A 1 83 ? -9.695 7.625 -11.959 1.00 93.00 83 THR A N 1
ATOM 632 C CA . THR A 1 83 ? -9.655 7.014 -13.297 1.00 93.00 83 THR A CA 1
ATOM 633 C C . THR A 1 83 ? -10.998 7.145 -14.047 1.00 93.00 83 THR A C 1
ATOM 635 O O . THR A 1 83 ? -12.063 6.966 -13.433 1.00 93.00 83 THR A O 1
ATOM 638 N N . PRO A 1 84 ? -10.986 7.389 -15.378 1.00 94.00 84 PRO A N 1
ATOM 639 C CA . PRO A 1 84 ? -12.195 7.336 -16.203 1.00 94.00 84 PRO A CA 1
ATOM 640 C C . PRO A 1 84 ? -12.742 5.908 -16.351 1.00 94.00 84 PRO A C 1
ATOM 642 O O . PRO A 1 84 ? -13.934 5.727 -16.591 1.00 94.00 84 PRO A O 1
ATOM 645 N N . ASN A 1 85 ? -11.902 4.882 -16.168 1.00 91.00 85 ASN A N 1
ATOM 646 C CA . ASN A 1 85 ? -12.327 3.490 -16.246 1.00 91.00 85 ASN A CA 1
ATOM 647 C C . ASN A 1 85 ? -13.026 3.064 -14.942 1.00 91.00 85 ASN A C 1
ATOM 649 O O . ASN A 1 85 ? -12.382 2.684 -13.965 1.00 91.00 85 ASN A O 1
ATOM 653 N N . GLN A 1 86 ? -14.359 3.118 -14.929 1.00 90.56 86 GLN A N 1
ATOM 654 C CA . GLN A 1 86 ? -15.159 2.853 -13.729 1.00 90.56 86 GLN A CA 1
ATOM 655 C C . GLN A 1 86 ? -14.982 1.437 -13.161 1.00 90.56 86 GLN A C 1
ATOM 657 O O . GLN A 1 86 ? -15.058 1.263 -11.944 1.00 90.56 86 GLN A O 1
ATOM 662 N N . THR A 1 87 ? -14.724 0.428 -14.000 1.00 88.62 87 THR A N 1
ATOM 663 C CA . THR A 1 87 ? -14.581 -0.959 -13.529 1.00 88.62 87 THR A CA 1
ATOM 664 C C . THR A 1 87 ? -13.264 -1.177 -12.790 1.00 88.62 87 THR A C 1
ATOM 666 O O . THR A 1 87 ? -13.231 -1.947 -11.834 1.00 88.62 87 THR A O 1
ATOM 669 N N . LYS A 1 88 ? -12.211 -0.438 -13.162 1.00 88.50 88 LYS A N 1
ATOM 670 C CA . LYS A 1 88 ? -10.876 -0.518 -12.546 1.00 88.50 88 LYS A CA 1
ATOM 671 C C . LYS A 1 88 ? -10.640 0.485 -11.414 1.00 88.50 88 LYS A C 1
ATOM 673 O O . LYS A 1 88 ? -9.572 0.489 -10.813 1.00 88.50 88 LYS A O 1
ATOM 678 N N . ARG A 1 89 ? -11.607 1.355 -11.117 1.00 91.50 89 ARG A N 1
ATOM 679 C CA . ARG A 1 89 ? -11.467 2.402 -10.096 1.00 91.50 89 ARG A CA 1
ATOM 680 C C . ARG A 1 89 ? -11.227 1.812 -8.705 1.00 91.50 89 ARG A C 1
ATOM 682 O O . ARG A 1 89 ? -11.923 0.881 -8.301 1.00 91.50 89 ARG A O 1
ATOM 689 N N . LEU A 1 90 ? -10.295 2.407 -7.955 1.00 91.81 90 LEU A N 1
ATOM 690 C CA . LEU A 1 90 ? -10.033 2.062 -6.555 1.00 91.81 90 LEU A CA 1
ATOM 691 C C . LEU A 1 90 ? -11.317 2.150 -5.711 1.00 91.81 90 LEU A C 1
ATOM 693 O O . LEU A 1 90 ? -12.038 3.147 -5.769 1.00 91.81 90 LEU A O 1
ATOM 697 N N . LYS A 1 91 ? -11.577 1.120 -4.898 1.00 91.12 91 LYS A N 1
ATOM 698 C CA . LYS A 1 91 ? -12.742 1.035 -4.004 1.00 91.12 91 LYS A CA 1
ATOM 699 C C . LYS A 1 91 ? -12.293 0.788 -2.567 1.00 91.12 91 LYS A C 1
ATOM 701 O O . LYS A 1 91 ? -11.557 -0.162 -2.308 1.00 91.12 91 LYS A O 1
ATOM 706 N N . LEU A 1 92 ? -12.782 1.605 -1.635 1.00 91.81 92 LEU A N 1
ATOM 707 C CA . LEU A 1 92 ? -12.658 1.360 -0.199 1.00 91.81 92 LEU A CA 1
ATOM 708 C C . LEU A 1 92 ? -13.896 0.597 0.284 1.00 91.81 92 LEU A C 1
ATOM 710 O O . LEU A 1 92 ? -15.019 1.054 0.091 1.00 91.81 92 LEU A O 1
ATOM 714 N N . GLN A 1 93 ? -13.689 -0.561 0.909 1.00 91.94 9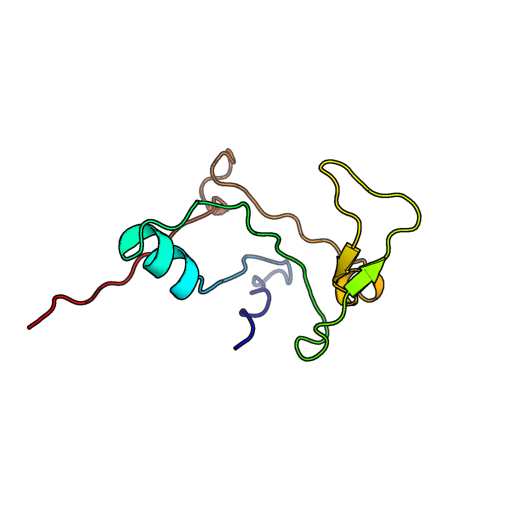3 GLN A N 1
ATOM 715 C CA . GLN A 1 93 ? -14.754 -1.344 1.537 1.00 91.94 93 GLN A CA 1
ATOM 716 C C . GLN A 1 93 ? -14.552 -1.339 3.051 1.00 91.94 93 GLN A C 1
ATOM 718 O O . GLN A 1 93 ? -13.527 -1.826 3.534 1.00 91.94 93 GLN A O 1
ATOM 723 N N . ILE A 1 94 ? -15.525 -0.806 3.789 1.00 90.44 94 ILE A N 1
ATOM 724 C CA . ILE A 1 94 ? -15.519 -0.785 5.254 1.00 90.44 94 ILE A CA 1
ATOM 725 C C . ILE A 1 94 ? -16.540 -1.807 5.742 1.00 90.44 94 ILE A C 1
ATOM 727 O O . ILE A 1 94 ? -17.721 -1.708 5.428 1.00 90.44 94 ILE A O 1
ATOM 731 N N . TYR A 1 95 ? -16.065 -2.785 6.508 1.00 90.38 95 TYR A N 1
ATOM 732 C CA . TYR A 1 95 ? -16.908 -3.746 7.211 1.00 90.38 95 TYR A CA 1
ATOM 733 C C . TYR A 1 95 ? -16.831 -3.402 8.694 1.00 90.38 95 TYR A C 1
ATOM 735 O O . TYR A 1 95 ? -15.738 -3.400 9.262 1.00 90.38 95 TYR A O 1
ATOM 743 N N . TYR A 1 96 ? -17.969 -3.086 9.300 1.00 87.31 96 TYR A N 1
ATOM 744 C CA . TYR A 1 96 ? -18.075 -2.768 10.718 1.00 87.31 96 TYR A CA 1
ATOM 745 C C . TYR 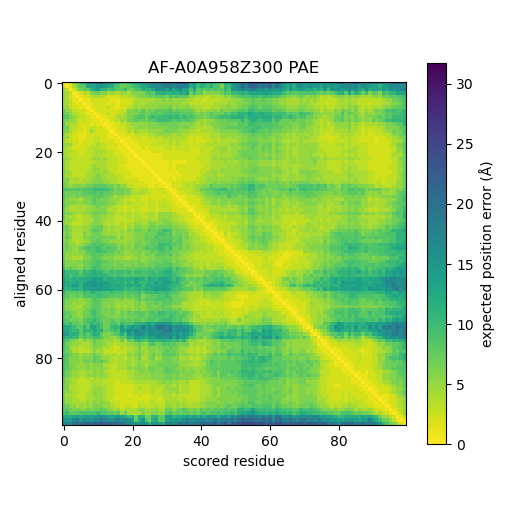A 1 96 ? -19.134 -3.658 11.361 1.00 87.31 96 TYR A C 1
ATOM 747 O O . TYR A 1 96 ? -20.034 -4.168 10.694 1.00 87.31 96 TYR A O 1
ATOM 755 N N . THR A 1 97 ? -18.990 -3.868 12.660 1.00 87.38 97 THR A N 1
ATOM 756 C CA . THR A 1 97 ? -19.962 -4.577 13.488 1.00 87.38 97 THR A CA 1
ATOM 757 C C . THR A 1 97 ? -20.535 -3.591 14.485 1.00 87.38 97 THR A C 1
ATOM 759 O O . THR A 1 97 ? -19.781 -2.796 15.049 1.00 87.38 97 THR A O 1
ATOM 762 N N . GLU A 1 98 ? -21.839 -3.649 14.723 1.00 82.75 98 GLU A N 1
ATOM 763 C CA . GLU A 1 98 ? -22.449 -2.879 15.803 1.00 82.75 98 GLU A CA 1
ATOM 764 C C . GLU A 1 98 ? -21.983 -3.432 17.162 1.00 82.75 98 GLU A C 1
ATOM 766 O O . GLU A 1 98 ? -21.944 -4.658 17.343 1.00 82.75 98 GLU A O 1
ATOM 771 N N . PRO A 1 99 ? -21.575 -2.566 18.107 1.00 75.00 99 PRO A N 1
ATOM 772 C CA . PRO A 1 99 ? -21.338 -2.986 19.480 1.00 75.00 99 PRO A CA 1
ATOM 773 C C . PRO A 1 99 ? -22.663 -3.438 20.108 1.00 75.00 99 PRO A C 1
ATOM 775 O O . PRO A 1 99 ? -23.707 -2.841 19.853 1.00 75.00 99 PRO A O 1
ATOM 778 N N . LYS A 1 100 ? -22.610 -4.515 20.898 1.00 61.28 100 LYS A N 1
ATOM 779 C CA . LYS A 1 100 ? -23.738 -4.943 21.735 1.00 61.28 100 LYS A CA 1
ATOM 780 C C . LYS A 1 100 ? -23.935 -4.001 22.913 1.00 61.28 100 LYS A C 1
ATOM 782 O O . LYS A 1 100 ? -22.902 -3.508 23.422 1.00 61.28 100 LYS A O 1
#

Secondary structure (DSSP, 8-state):
-PPPPPEE-TTSSEEE-----HHHHHHHHHS-PPP-PPP----S-TT---EEEEEEEETTTEEEEEHHHHH---------TT-S-TTTS-----------

Mean predicted aligned error: 6.31 Å

Foldseek 3Di:
DDFDDFDADPVRDGQDGDGDPPVVVCCVPPVVDDDDDDDDDDAPDPVQADWDADPDADPPGNGIDRPRCVVCVDDDDQAEQPDPPPSRYDDDDDDDDDDD

Radius of gyration: 16.52 Å; Cα contacts (8 Å, |Δi|>4): 84; chains: 1; bounding box: 46×29×42 Å

Sequence (100 aa):
NHFGRLERGSDGNGEYYKLKITSHISNLINKDSTNVPLGIVVSQNVANRTTQKLLNPMEPDIEQIPSSTVISPEGTILYGNATPNQTKRLKLQIYYTEPK